Protein AF-A0A552LF40-F1 (afdb_monomer_lite)

pLDDT: mean 74.46, std 17.03, range [35.78, 93.19]

Organism: NCBI:txid2486241

Structure (mmCIF, N/CA/C/O backbone):
data_AF-A0A552LF40-F1
#
_entry.id   AF-A0A552LF40-F1
#
loop_
_atom_site.group_PDB
_atom_site.id
_atom_site.type_symbol
_atom_site.label_atom_id
_atom_site.label_alt_id
_atom_site.label_comp_id
_atom_site.label_asym_id
_atom_site.label_entity_id
_atom_site.label_seq_id
_atom_site.pdbx_PDB_ins_code
_atom_site.Cartn_x
_atom_site.Cartn_y
_atom_site.Cartn_z
_atom_site.occupancy
_atom_site.B_iso_or_equiv
_atom_site.auth_seq_id
_atom_site.auth_comp_id
_atom_site.auth_asym_id
_atom_site.auth_atom_id
_atom_site.pdbx_PDB_model_num
ATOM 1 N N . MET A 1 1 ? 3.135 31.737 5.425 1.00 36.34 1 MET A N 1
ATOM 2 C CA . MET A 1 1 ? 2.781 30.949 4.225 1.00 36.34 1 MET A CA 1
ATOM 3 C C . MET A 1 1 ? 3.797 29.819 4.125 1.00 36.34 1 MET A C 1
ATOM 5 O O . MET A 1 1 ? 4.927 30.068 3.729 1.00 36.34 1 MET A O 1
ATOM 9 N N . LEU A 1 2 ? 3.469 28.632 4.640 1.00 35.78 2 LEU A N 1
ATOM 10 C CA . LEU A 1 2 ? 4.393 27.494 4.653 1.00 35.78 2 LEU A CA 1
ATOM 11 C C . LEU A 1 2 ? 4.294 26.787 3.301 1.00 35.78 2 LEU A C 1
ATOM 13 O O . LEU A 1 2 ? 3.262 26.206 2.978 1.00 35.78 2 LEU A O 1
ATOM 17 N N . LYS A 1 3 ? 5.347 26.907 2.490 1.00 39.12 3 LYS A N 1
ATOM 18 C CA . LYS A 1 3 ? 5.505 26.120 1.268 1.00 39.12 3 LYS A CA 1
ATOM 19 C C . LYS A 1 3 ? 5.848 24.691 1.688 1.00 39.12 3 LYS A C 1
ATOM 21 O O . LYS A 1 3 ? 6.871 24.481 2.332 1.00 39.12 3 LYS A O 1
ATOM 26 N N . GLY A 1 4 ? 4.974 23.739 1.369 1.00 41.00 4 GLY A N 1
ATOM 27 C CA . GLY A 1 4 ? 5.291 22.319 1.484 1.00 41.00 4 GLY A CA 1
ATOM 28 C C . GLY A 1 4 ? 6.413 21.968 0.508 1.00 41.00 4 GLY A C 1
ATOM 29 O O . GLY A 1 4 ? 6.398 22.415 -0.638 1.00 41.00 4 GLY A O 1
ATOM 30 N N . PHE A 1 5 ? 7.402 21.215 0.977 1.00 50.34 5 PHE A N 1
ATOM 31 C CA . PHE A 1 5 ? 8.468 20.671 0.145 1.00 50.34 5 PHE A CA 1
ATOM 32 C C . PHE A 1 5 ? 8.112 19.222 -0.188 1.00 50.34 5 PHE A C 1
ATOM 34 O O . PHE A 1 5 ? 7.929 18.418 0.722 1.00 50.34 5 PHE A O 1
ATOM 41 N N . TYR A 1 6 ? 8.026 18.888 -1.475 1.00 45.06 6 TYR A N 1
ATOM 42 C CA . TYR A 1 6 ? 7.965 17.499 -1.926 1.00 45.06 6 TYR A CA 1
ATOM 43 C C . TYR A 1 6 ? 9.402 17.017 -2.164 1.00 45.06 6 TYR A C 1
ATOM 45 O O . TYR A 1 6 ? 10.131 17.610 -2.958 1.00 45.06 6 TYR A O 1
ATOM 53 N N . HIS A 1 7 ? 9.834 15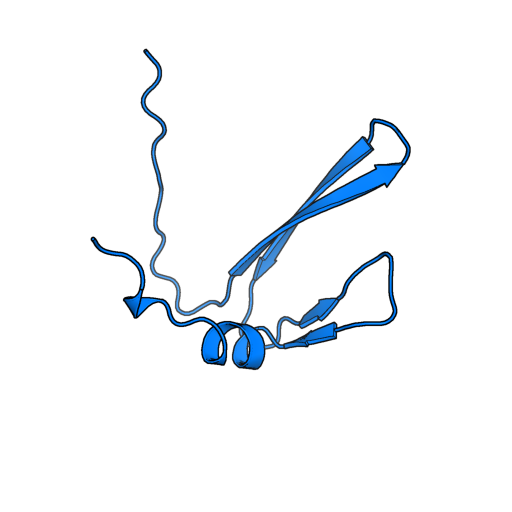.985 -1.435 1.00 43.25 7 HIS A N 1
ATOM 54 C CA . HIS A 1 7 ? 11.142 15.349 -1.603 1.00 43.25 7 HIS A CA 1
ATOM 55 C C . HIS A 1 7 ? 10.965 14.060 -2.410 1.00 43.25 7 HIS A C 1
ATOM 57 O O . HIS A 1 7 ? 10.359 13.110 -1.923 1.00 43.25 7 HIS A O 1
ATOM 63 N N . TYR A 1 8 ? 11.481 14.030 -3.640 1.00 44.28 8 TYR A N 1
ATOM 64 C CA . TYR A 1 8 ? 11.520 12.827 -4.470 1.00 44.28 8 TYR A CA 1
ATOM 65 C C . TYR A 1 8 ? 12.894 12.166 -4.327 1.00 44.28 8 TYR A C 1
ATOM 67 O O . TYR A 1 8 ? 13.899 12.729 -4.765 1.00 44.28 8 TYR A O 1
ATOM 75 N N . SER A 1 9 ? 12.954 10.985 -3.710 1.00 43.59 9 SER A N 1
ATOM 76 C CA . SER A 1 9 ? 14.147 10.141 -3.742 1.00 43.59 9 SER A CA 1
ATOM 77 C C . SER A 1 9 ? 14.003 9.124 -4.875 1.00 43.59 9 SER A C 1
ATOM 79 O O . SER A 1 9 ? 13.124 8.267 -4.872 1.00 43.59 9 SER A O 1
ATOM 81 N N . ALA A 1 10 ? 14.880 9.233 -5.874 1.00 42.59 10 ALA A N 1
ATOM 82 C CA . ALA A 1 10 ? 15.020 8.235 -6.922 1.00 42.59 10 ALA A CA 1
ATOM 83 C C . ALA A 1 10 ? 15.607 6.954 -6.310 1.00 42.59 10 ALA A C 1
ATOM 85 O O . ALA A 1 10 ? 16.820 6.785 -6.207 1.00 42.59 10 ALA A O 1
ATOM 86 N N . SER A 1 11 ? 14.734 6.064 -5.863 1.00 49.97 11 SER A N 1
ATOM 87 C CA . SER A 1 11 ? 15.061 4.675 -5.574 1.00 49.97 11 SER A CA 1
ATOM 88 C C . SER A 1 11 ? 14.125 3.824 -6.432 1.00 49.97 11 SER A C 1
ATOM 90 O O . SER A 1 11 ? 12.943 4.158 -6.494 1.00 49.97 11 SER A O 1
ATOM 92 N N . PRO A 1 12 ? 14.576 2.737 -7.084 1.00 56.16 12 PRO A N 1
ATOM 93 C CA . PRO A 1 12 ? 13.716 1.844 -7.881 1.00 56.16 12 PRO A CA 1
ATOM 94 C C . PRO A 1 12 ? 12.737 1.032 -7.009 1.00 56.16 12 PRO A C 1
ATOM 96 O O . PRO A 1 12 ? 12.244 -0.023 -7.390 1.00 56.16 12 PRO A O 1
ATOM 99 N N . SER A 1 13 ? 12.486 1.509 -5.796 1.00 65.19 13 SER A N 1
ATOM 100 C CA . SER A 1 13 ? 11.780 0.816 -4.746 1.00 65.19 13 SER A CA 1
ATOM 101 C C . SER A 1 13 ? 10.331 1.266 -4.780 1.00 65.19 13 SER A C 1
ATOM 103 O O . SER A 1 13 ? 10.036 2.419 -4.472 1.00 65.19 13 SER A O 1
ATOM 105 N N . TYR A 1 14 ? 9.424 0.358 -5.136 1.00 77.00 14 TYR A N 1
ATOM 106 C CA . TYR A 1 14 ? 7.994 0.582 -4.962 1.00 77.00 14 TYR A CA 1
ATOM 107 C C . TYR A 1 14 ? 7.716 1.011 -3.520 1.00 77.00 14 TYR A C 1
ATOM 109 O O . TYR A 1 14 ? 8.189 0.351 -2.589 1.00 77.00 14 TYR A O 1
ATOM 117 N N . SER A 1 15 ? 6.966 2.095 -3.331 1.00 80.75 15 SER A N 1
ATOM 118 C CA . SER A 1 15 ? 6.686 2.656 -2.013 1.00 80.75 15 SER A CA 1
ATOM 119 C C . SER A 1 15 ? 5.234 3.105 -1.903 1.00 80.75 15 SER A C 1
ATOM 121 O O . SER A 1 15 ? 4.685 3.759 -2.784 1.00 80.75 15 SER A O 1
ATOM 123 N N . VAL A 1 16 ? 4.584 2.740 -0.805 1.00 82.31 16 VAL A N 1
ATOM 124 C CA . VAL A 1 16 ? 3.213 3.154 -0.508 1.00 82.31 16 VAL A CA 1
ATOM 125 C C . VAL A 1 16 ? 3.182 3.708 0.900 1.00 82.31 16 VAL A C 1
ATOM 127 O O . VAL A 1 16 ? 3.584 3.049 1.860 1.00 82.31 16 VAL A O 1
ATOM 130 N N . GLU A 1 17 ? 2.659 4.920 1.007 1.00 87.62 17 GLU A N 1
ATOM 131 C CA . GLU A 1 17 ? 2.281 5.531 2.269 1.00 87.62 17 GLU A CA 1
ATOM 132 C C . GLU A 1 17 ? 0.796 5.258 2.512 1.00 87.62 17 GLU A C 1
ATOM 134 O O . GLU A 1 17 ? -0.060 5.6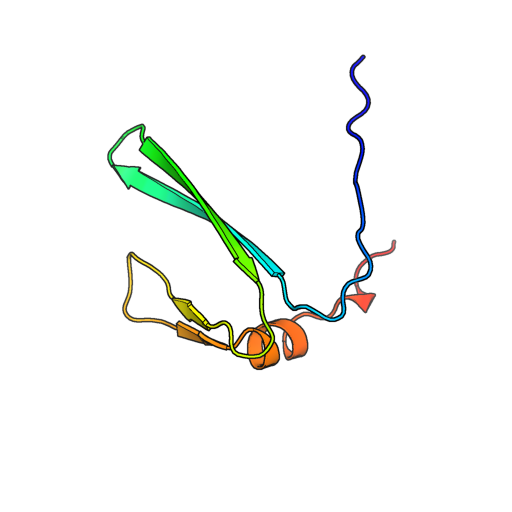04 1.694 1.00 87.62 17 GLU A O 1
ATOM 139 N N . ARG A 1 18 ? 0.480 4.592 3.623 1.00 82.88 18 ARG A N 1
ATOM 140 C CA . ARG A 1 18 ? -0.888 4.192 3.951 1.00 82.88 18 ARG A CA 1
ATOM 141 C C . ARG A 1 18 ? -1.342 4.831 5.249 1.00 82.88 18 ARG A C 1
ATOM 143 O O . ARG A 1 18 ? -0.723 4.639 6.289 1.00 82.88 18 ARG A O 1
ATOM 150 N N . TYR A 1 19 ? -2.516 5.449 5.186 1.00 85.31 19 TYR A N 1
ATOM 151 C CA . TYR A 1 19 ? -3.246 5.980 6.329 1.00 85.31 19 TYR A CA 1
ATOM 152 C C . TYR A 1 19 ? -4.461 5.103 6.609 1.00 85.31 19 TYR A C 1
ATOM 154 O O . TYR A 1 19 ? -5.278 4.872 5.716 1.00 85.31 19 TYR A O 1
ATOM 162 N N . TYR A 1 20 ? -4.606 4.607 7.833 1.00 81.50 20 TYR A N 1
ATOM 163 C CA . TYR A 1 20 ? -5.776 3.813 8.207 1.00 81.50 20 TYR A CA 1
ATOM 164 C C . TYR A 1 20 ? -6.185 4.056 9.656 1.00 81.50 20 TYR A C 1
ATOM 166 O O . TYR A 1 20 ? -5.358 4.274 10.543 1.00 81.50 20 TYR A O 1
ATOM 174 N N . LYS A 1 21 ? -7.500 4.036 9.878 1.00 83.44 21 LYS A N 1
ATOM 175 C CA . LYS A 1 21 ? -8.114 4.232 11.187 1.00 83.44 21 LYS A CA 1
ATOM 176 C C . LYS A 1 21 ? -8.117 2.896 11.930 1.00 83.44 21 LYS A C 1
ATOM 178 O O . LYS A 1 21 ? -8.735 1.943 11.462 1.00 83.44 21 LYS A O 1
ATOM 183 N N . GLN A 1 22 ? -7.424 2.814 13.064 1.00 74.06 22 GLN A N 1
ATOM 184 C CA . GLN A 1 22 ? -7.388 1.594 13.881 1.00 74.06 22 GLN A CA 1
ATOM 185 C C . GLN A 1 22 ? -8.558 1.550 14.878 1.00 74.06 22 GLN A C 1
ATOM 187 O O . GLN A 1 22 ? -9.125 0.488 15.126 1.00 74.06 22 GLN A O 1
ATOM 192 N N . LYS A 1 23 ? -8.922 2.709 15.438 1.00 76.62 23 LYS A N 1
ATOM 193 C CA . LYS A 1 23 ? -10.028 2.931 16.386 1.00 76.62 23 LYS A CA 1
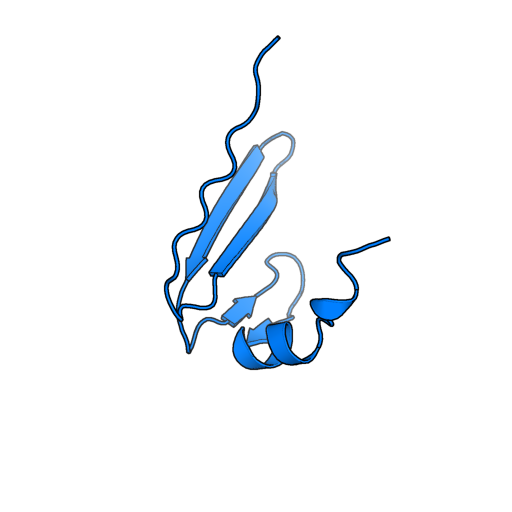ATOM 194 C C . LYS A 1 23 ? -10.582 4.339 16.197 1.00 76.62 23 LYS A C 1
ATOM 196 O O . LYS A 1 23 ? -9.988 5.138 15.470 1.00 76.62 23 LYS A O 1
ATOM 201 N N . ASP A 1 24 ? -11.695 4.659 16.853 1.00 77.62 24 ASP A N 1
ATOM 202 C CA . ASP A 1 24 ? -12.170 6.042 16.910 1.00 77.62 24 ASP A CA 1
ATOM 203 C C . ASP A 1 24 ? -11.049 6.985 17.369 1.00 77.62 24 ASP A C 1
ATOM 205 O O . ASP A 1 24 ? -10.340 6.707 18.331 1.00 77.62 24 ASP A O 1
ATOM 209 N N . ASP A 1 25 ? -10.823 8.023 16.560 1.00 79.38 25 ASP A N 1
ATOM 210 C CA . ASP A 1 25 ? -9.761 9.029 16.685 1.00 79.38 25 ASP A CA 1
ATOM 211 C C . ASP A 1 25 ? -8.301 8.538 16.709 1.00 79.38 25 ASP A C 1
ATOM 213 O O . ASP A 1 25 ? -7.396 9.309 17.028 1.00 79.38 25 ASP A O 1
ATOM 217 N N . GLN A 1 26 ? -8.028 7.299 16.281 1.00 80.94 26 GLN A N 1
ATOM 218 C CA . GLN A 1 26 ? -6.663 6.782 16.134 1.00 80.94 26 GLN A CA 1
ATOM 219 C C . GLN A 1 26 ? -6.335 6.444 14.676 1.00 80.94 26 GLN A C 1
ATOM 221 O O . GLN A 1 26 ? -6.792 5.433 14.135 1.00 80.94 26 GLN A O 1
ATOM 226 N N . TRP A 1 27 ? -5.493 7.276 14.065 1.00 83.00 27 TRP A N 1
ATOM 227 C CA . TRP A 1 27 ? -4.924 7.056 12.737 1.00 83.00 27 TRP A CA 1
ATOM 228 C C . TRP A 1 27 ? -3.502 6.519 12.848 1.00 83.00 27 TRP A C 1
ATOM 230 O O . TRP A 1 27 ? -2.702 7.029 13.633 1.00 83.00 27 TRP A O 1
ATOM 240 N N . LEU A 1 28 ? -3.193 5.502 12.050 1.00 84.69 28 LEU A N 1
ATOM 241 C CA . LEU A 1 28 ? -1.841 4.995 11.866 1.00 84.69 28 LEU A CA 1
ATOM 242 C C . LEU A 1 28 ? -1.348 5.320 10.462 1.00 84.69 28 LEU A C 1
ATOM 244 O O . LEU A 1 28 ? -2.135 5.369 9.511 1.00 84.69 28 LEU A O 1
ATOM 248 N N . ILE A 1 29 ? -0.040 5.540 10.376 1.00 83.44 29 ILE A N 1
ATOM 249 C CA . ILE A 1 29 ? 0.679 5.804 9.137 1.00 83.44 29 ILE A CA 1
ATOM 250 C C . ILE A 1 29 ? 1.730 4.712 8.997 1.00 83.44 29 ILE A C 1
ATOM 252 O O . ILE A 1 29 ? 2.594 4.579 9.864 1.00 83.44 29 ILE A O 1
ATOM 256 N N . ASP A 1 30 ? 1.651 3.963 7.902 1.00 83.56 30 ASP A N 1
ATOM 257 C CA . ASP A 1 30 ? 2.650 2.967 7.539 1.00 83.56 30 ASP A CA 1
ATOM 258 C C . ASP A 1 30 ? 3.358 3.382 6.254 1.00 83.56 30 ASP A C 1
ATOM 260 O O . ASP A 1 30 ? 2.722 3.799 5.282 1.00 83.56 30 ASP A O 1
ATOM 264 N N . PHE A 1 31 ? 4.674 3.189 6.241 1.00 83.56 31 PHE A N 1
ATOM 265 C CA . PHE A 1 31 ? 5.514 3.346 5.062 1.00 83.56 31 PHE A CA 1
ATOM 266 C C . PHE A 1 31 ? 5.988 1.961 4.642 1.00 83.56 31 PHE A C 1
ATOM 268 O O . PHE A 1 31 ? 6.803 1.332 5.319 1.00 83.56 31 PHE A O 1
ATOM 275 N N . LEU A 1 32 ? 5.434 1.464 3.545 1.00 84.62 32 LEU A N 1
ATOM 276 C CA . LEU A 1 32 ? 5.780 0.169 2.978 1.00 84.62 32 LEU A CA 1
ATOM 277 C C . LEU A 1 32 ? 6.668 0.403 1.762 1.00 84.62 32 LEU A C 1
ATOM 279 O O . LEU A 1 32 ? 6.296 1.177 0.883 1.00 84.62 32 LEU A O 1
ATOM 283 N N . THR A 1 33 ? 7.809 -0.280 1.700 1.00 84.12 33 THR A N 1
ATOM 284 C CA . THR A 1 33 ? 8.766 -0.136 0.597 1.00 84.12 33 THR A CA 1
ATOM 285 C C . THR A 1 33 ? 9.374 -1.485 0.236 1.00 84.12 33 THR A C 1
ATOM 287 O O . THR A 1 33 ? 9.778 -2.237 1.123 1.00 84.12 33 THR A O 1
ATOM 290 N N . GLY A 1 34 ? 9.485 -1.781 -1.059 1.00 83.50 34 GLY A N 1
ATOM 291 C CA . GLY A 1 34 ? 10.239 -2.930 -1.567 1.00 83.50 34 GLY A CA 1
ATOM 292 C C . GLY A 1 34 ? 9.629 -3.584 -2.806 1.00 83.50 34 GLY A C 1
ATOM 293 O O . GLY A 1 34 ? 8.429 -3.509 -3.044 1.00 83.50 34 GLY A O 1
ATOM 294 N N . GLU A 1 35 ? 10.462 -4.279 -3.581 1.00 82.38 35 GLU A N 1
ATOM 295 C CA . GLU A 1 35 ? 10.052 -4.956 -4.826 1.00 82.38 35 GLU A CA 1
ATOM 296 C C . GLU A 1 35 ? 9.046 -6.087 -4.620 1.00 82.38 35 GLU A C 1
ATOM 298 O O . GLU A 1 35 ? 8.185 -6.302 -5.467 1.00 82.38 35 GLU A O 1
ATOM 303 N N . ASN A 1 36 ? 9.123 -6.775 -3.481 1.00 85.06 36 ASN A N 1
ATOM 304 C CA . ASN A 1 36 ? 8.214 -7.862 -3.115 1.00 85.06 36 ASN A CA 1
ATOM 305 C C . ASN A 1 36 ? 7.170 -7.417 -2.077 1.00 85.06 36 ASN A C 1
ATOM 307 O O . ASN A 1 36 ? 6.575 -8.256 -1.400 1.00 85.06 36 ASN A O 1
ATOM 311 N N . ALA A 1 37 ? 6.984 -6.104 -1.894 1.00 86.75 37 ALA A N 1
ATOM 312 C CA . ALA A 1 37 ? 6.019 -5.583 -0.939 1.00 86.75 37 ALA A CA 1
ATOM 313 C C . ALA A 1 37 ? 4.583 -5.885 -1.392 1.00 86.75 37 ALA A C 1
ATOM 315 O O . ALA A 1 37 ? 4.247 -5.829 -2.578 1.00 86.75 37 ALA A O 1
ATOM 316 N N . VAL A 1 38 ? 3.729 -6.201 -0.420 1.00 89.81 38 VAL A N 1
ATOM 317 C CA . VAL A 1 38 ? 2.309 -6.495 -0.619 1.00 89.81 38 VAL A CA 1
ATOM 318 C C . VAL A 1 38 ? 1.498 -5.512 0.213 1.00 89.81 38 VAL A C 1
ATOM 320 O O . VAL A 1 38 ? 1.716 -5.368 1.416 1.00 89.81 38 VAL A O 1
ATOM 323 N N . LEU A 1 39 ? 0.551 -4.831 -0.426 1.00 88.62 39 LEU A N 1
ATOM 324 C CA . LEU A 1 39 ? -0.437 -4.007 0.254 1.00 88.62 39 LEU A CA 1
ATOM 325 C C . LEU A 1 39 ? -1.584 -4.918 0.682 1.00 88.62 39 LEU A C 1
ATOM 327 O O . LEU A 1 39 ? -2.305 -5.424 -0.171 1.00 88.62 39 LEU A O 1
ATOM 331 N N . GLN A 1 40 ? -1.772 -5.096 1.987 1.00 89.88 40 GLN A N 1
ATOM 332 C CA . GLN A 1 40 ? -2.915 -5.811 2.560 1.00 89.88 40 GLN A CA 1
ATOM 333 C C . GLN A 1 40 ? -3.852 -4.823 3.255 1.00 89.88 40 GLN A C 1
ATOM 335 O O . GLN A 1 40 ? -3.391 -3.984 4.027 1.00 89.88 40 GLN A O 1
ATOM 340 N N . LEU A 1 41 ? -5.159 -4.901 3.015 1.00 85.06 41 LEU A N 1
ATOM 341 C CA . LEU A 1 41 ? -6.122 -4.077 3.747 1.00 85.06 41 LEU A CA 1
ATOM 342 C C . LEU A 1 41 ? -6.402 -4.686 5.124 1.00 85.06 41 LEU A C 1
ATOM 344 O O . LEU A 1 41 ? -6.558 -5.890 5.266 1.00 85.06 41 LEU A O 1
ATOM 348 N N . VAL A 1 42 ? -6.465 -3.844 6.156 1.00 82.00 42 VAL A N 1
ATOM 349 C CA . VAL A 1 42 ? -6.660 -4.314 7.542 1.00 82.00 42 VAL A CA 1
ATOM 350 C C . VAL A 1 42 ? -8.125 -4.674 7.818 1.00 82.00 42 VAL A C 1
ATOM 352 O O . VAL A 1 42 ? -8.414 -5.513 8.663 1.00 82.00 42 VAL A O 1
ATOM 355 N N . SER A 1 43 ? -9.061 -4.035 7.115 1.00 81.50 43 SER A N 1
ATOM 356 C CA . SER A 1 43 ? -10.502 -4.182 7.342 1.00 81.50 43 SER A CA 1
ATOM 357 C C . SER A 1 43 ? -11.163 -5.292 6.524 1.00 81.50 43 SER A C 1
ATOM 359 O O . SER A 1 43 ? -12.285 -5.683 6.841 1.00 81.50 43 SER A O 1
ATOM 361 N N . VAL A 1 44 ? -10.511 -5.775 5.466 1.00 86.38 44 VAL A N 1
ATOM 362 C CA . VAL A 1 44 ? -11.059 -6.765 4.529 1.00 86.38 44 VAL A CA 1
ATOM 363 C C . VAL A 1 44 ? -9.963 -7.729 4.096 1.00 86.38 44 VAL A C 1
ATOM 365 O O . VAL A 1 44 ? -8.806 -7.331 3.990 1.00 86.38 44 VAL A O 1
ATOM 368 N N . ASP A 1 45 ? -10.329 -8.980 3.812 1.00 91.62 45 ASP A N 1
ATOM 369 C CA . ASP A 1 45 ? -9.394 -9.992 3.312 1.00 91.62 45 ASP A CA 1
ATOM 370 C C . ASP A 1 45 ? -9.045 -9.722 1.841 1.00 91.62 45 ASP A C 1
ATOM 372 O O . ASP A 1 45 ? -9.632 -10.271 0.907 1.00 91.62 45 ASP A O 1
ATOM 376 N N . TRP A 1 46 ? -8.151 -8.757 1.641 1.00 89.94 46 TRP A N 1
ATOM 377 C CA . TRP A 1 46 ? -7.719 -8.294 0.333 1.00 89.94 46 TRP A CA 1
ATOM 378 C C . TRP A 1 46 ? -6.246 -7.908 0.359 1.00 89.94 46 TRP A C 1
ATOM 380 O O . TRP A 1 46 ? -5.779 -7.231 1.283 1.00 89.94 46 TRP A O 1
ATOM 390 N N . GLN A 1 47 ? -5.531 -8.283 -0.699 1.00 93.19 47 GLN A N 1
ATOM 391 C CA . GLN A 1 47 ? -4.126 -7.951 -0.882 1.00 93.19 47 GLN A CA 1
ATOM 392 C C . GLN A 1 47 ? -3.758 -7.767 -2.359 1.00 93.19 47 GLN A C 1
ATOM 394 O O . GLN A 1 47 ? -4.378 -8.359 -3.244 1.00 93.19 47 GLN A O 1
ATOM 399 N N . ILE A 1 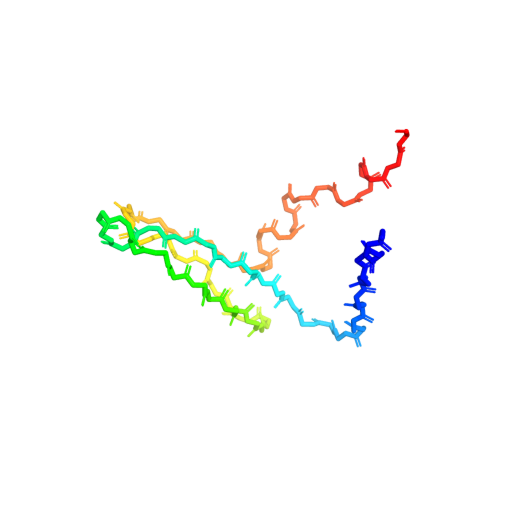48 ? -2.710 -6.986 -2.620 1.00 91.62 48 ILE A N 1
ATOM 400 C CA . ILE A 1 48 ? -2.120 -6.789 -3.950 1.00 91.62 48 ILE A CA 1
ATOM 401 C C . ILE A 1 48 ? -0.602 -6.607 -3.833 1.00 91.62 48 ILE A C 1
ATOM 403 O O . ILE A 1 48 ? -0.128 -5.961 -2.897 1.00 91.62 48 ILE A O 1
ATOM 407 N N . SER A 1 49 ? 0.177 -7.155 -4.769 1.00 91.88 49 SER A N 1
ATOM 408 C CA . SER A 1 49 ? 1.611 -6.857 -4.838 1.00 91.88 49 SER A CA 1
ATOM 409 C C . SER A 1 49 ? 1.841 -5.422 -5.321 1.00 91.88 49 SER A C 1
ATOM 411 O O . SER A 1 49 ? 1.039 -4.867 -6.074 1.00 91.88 49 SE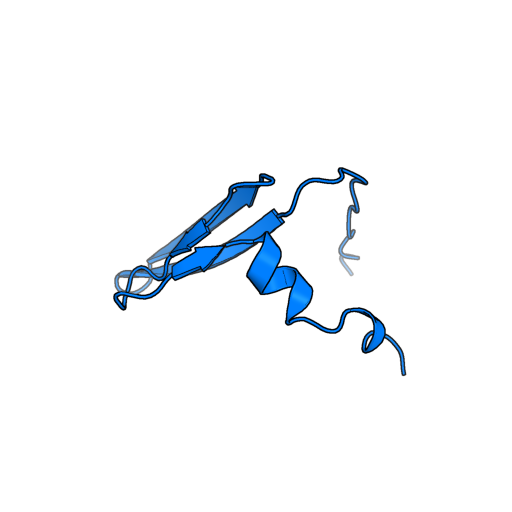R A O 1
ATOM 413 N N . PHE A 1 50 ? 2.942 -4.797 -4.912 1.00 88.62 50 PHE A N 1
ATOM 414 C CA . PHE A 1 50 ? 3.256 -3.444 -5.373 1.00 88.62 50 PHE A CA 1
ATOM 415 C C . PHE A 1 50 ? 3.547 -3.415 -6.879 1.00 88.62 50 PHE A C 1
ATOM 417 O O . PHE A 1 50 ? 3.177 -2.457 -7.550 1.00 88.62 50 PHE A O 1
ATOM 424 N N . GLN A 1 51 ? 4.110 -4.493 -7.428 1.00 88.12 51 GLN A N 1
ATOM 425 C CA . GLN A 1 51 ? 4.331 -4.642 -8.868 1.00 88.12 51 GLN A CA 1
ATOM 426 C C . GLN A 1 51 ? 3.007 -4.576 -9.643 1.00 88.12 51 GLN A C 1
ATOM 428 O O . GLN A 1 51 ? 2.864 -3.767 -10.560 1.00 88.12 51 GLN A O 1
ATOM 433 N N . ASP A 1 52 ? 2.003 -5.350 -9.219 1.00 89.62 52 ASP A N 1
ATOM 434 C CA . ASP A 1 52 ? 0.676 -5.348 -9.849 1.00 89.62 52 ASP A CA 1
ATOM 435 C C . ASP A 1 52 ? -0.055 -4.018 -9.643 1.00 89.62 52 ASP A C 1
ATOM 437 O O . ASP A 1 52 ? -0.782 -3.555 -10.524 1.00 89.62 52 ASP A O 1
ATOM 441 N N . LEU A 1 53 ? 0.107 -3.404 -8.465 1.00 87.69 53 LEU A N 1
ATOM 442 C CA . LEU A 1 53 ? -0.499 -2.114 -8.145 1.00 87.69 53 LEU A CA 1
ATOM 443 C C . LEU A 1 53 ? -0.003 -1.035 -9.111 1.00 87.69 53 LEU A C 1
ATOM 445 O O . LEU A 1 53 ? -0.816 -0.343 -9.718 1.00 87.69 53 LEU A O 1
ATOM 449 N N . TYR A 1 54 ? 1.312 -0.926 -9.291 1.00 84.69 54 TYR A N 1
ATOM 450 C CA . TYR A 1 54 ? 1.913 0.090 -10.153 1.00 84.69 54 TYR A CA 1
ATOM 451 C C . TYR A 1 54 ? 1.635 -0.152 -11.639 1.00 84.69 54 TYR A C 1
ATOM 453 O O . TYR A 1 54 ? 1.477 0.812 -12.375 1.00 84.69 54 TYR A O 1
ATOM 461 N N . GLN A 1 55 ? 1.489 -1.403 -12.090 1.00 85.75 55 GLN A N 1
ATOM 462 C CA . GLN A 1 55 ? 1.063 -1.689 -13.469 1.00 85.75 55 GLN A CA 1
ATOM 463 C C . GLN A 1 55 ? -0.373 -1.245 -13.775 1.00 85.75 55 GLN A C 1
ATOM 465 O O . GLN A 1 55 ? -0.719 -1.012 -14.932 1.00 85.75 55 GLN A O 1
ATOM 470 N N . ARG A 1 56 ? -1.231 -1.153 -12.754 1.00 84.88 56 ARG A N 1
ATOM 471 C CA . ARG A 1 56 ? -2.637 -0.748 -12.900 1.00 84.88 56 ARG A CA 1
ATOM 472 C C . ARG A 1 56 ? -2.845 0.758 -12.797 1.00 84.88 56 ARG A C 1
ATOM 474 O O . ARG A 1 56 ? -3.908 1.243 -13.181 1.00 84.88 56 ARG A O 1
ATOM 481 N N . VAL A 1 57 ? -1.867 1.490 -12.271 1.00 80.56 57 VAL A N 1
ATOM 482 C CA . VAL A 1 57 ? -1.917 2.947 -12.168 1.00 80.56 57 VAL A CA 1
ATOM 483 C C . VAL A 1 57 ? -1.259 3.536 -13.406 1.00 80.56 57 VAL A C 1
ATOM 485 O O . VAL A 1 57 ? -0.077 3.331 -13.656 1.00 80.56 57 VAL A O 1
ATOM 488 N N . ASN A 1 58 ? -2.030 4.292 -14.184 1.00 76.62 58 ASN A N 1
ATOM 489 C CA . ASN A 1 58 ? -1.459 5.075 -15.266 1.00 76.62 58 ASN A CA 1
ATOM 490 C C . ASN A 1 58 ? -0.884 6.378 -14.693 1.00 76.62 58 ASN A C 1
ATOM 492 O O . ASN A 1 58 ? -1.626 7.326 -14.432 1.00 76.62 58 ASN A O 1
ATOM 496 N N . PHE A 1 59 ? 0.430 6.404 -14.474 1.00 71.19 59 PHE A N 1
ATOM 497 C CA . PHE A 1 59 ? 1.136 7.585 -13.972 1.00 71.19 59 PHE A CA 1
ATOM 498 C C . PHE A 1 59 ? 1.282 8.691 -15.028 1.00 71.19 59 PHE A C 1
ATOM 500 O O . PHE A 1 59 ? 1.523 9.838 -14.661 1.00 71.19 59 PHE A O 1
ATOM 507 N N . ASP A 1 60 ? 1.048 8.387 -16.310 1.00 73.81 60 ASP A N 1
ATOM 508 C CA . ASP A 1 60 ? 1.099 9.366 -17.404 1.00 73.81 60 ASP A CA 1
ATOM 509 C C . ASP A 1 60 ? -0.147 10.273 -17.451 1.00 73.81 60 ASP A C 1
ATOM 511 O O . ASP A 1 60 ? -0.206 11.213 -18.237 1.00 73.81 60 ASP A O 1
AT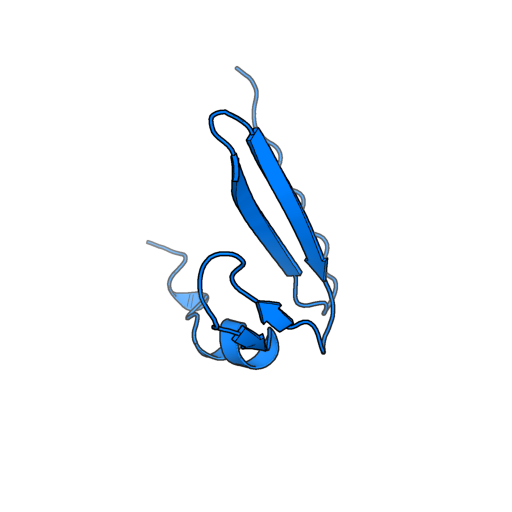OM 515 N N . LEU A 1 61 ? -1.155 10.028 -16.602 1.00 63.34 61 LEU A N 1
ATOM 516 C CA . LEU A 1 61 ? -2.323 10.910 -16.448 1.00 63.34 61 LEU A CA 1
ATOM 517 C C . LEU A 1 61 ? -2.040 12.149 -15.580 1.00 63.34 61 LEU A C 1
ATOM 519 O O . LEU A 1 61 ? -2.932 12.972 -15.371 1.00 63.34 61 LEU A O 1
ATOM 523 N N . ALA A 1 62 ? -0.819 12.296 -15.068 1.00 62.22 62 ALA A N 1
ATOM 524 C CA . ALA A 1 62 ? -0.396 13.462 -14.308 1.00 62.22 62 ALA A CA 1
ATOM 525 C C . ALA A 1 62 ? 0.160 14.556 -15.236 1.00 62.22 62 ALA A C 1
ATOM 527 O O . ALA A 1 62 ? 1.361 14.779 -15.240 1.00 62.22 62 ALA A O 1
ATOM 528 N N . GLU A 1 63 ? -0.709 15.210 -16.016 1.00 55.38 63 GLU A N 1
ATOM 529 C CA . GLU A 1 63 ? -0.587 16.619 -16.445 1.00 55.38 63 GLU A CA 1
ATOM 530 C C . GLU A 1 63 ? -1.742 17.009 -17.389 1.00 55.38 63 GLU A C 1
ATOM 532 O O . GLU A 1 63 ? -1.780 16.610 -18.553 1.00 55.38 63 GLU A O 1
ATOM 537 N N . THR A 1 64 ? -2.681 17.833 -16.910 1.00 44.72 64 THR A N 1
ATOM 538 C CA . THR A 1 64 ? -3.275 18.943 -17.684 1.00 44.72 64 THR A CA 1
ATOM 539 C C . THR A 1 64 ? -3.776 20.023 -16.732 1.00 44.72 64 THR A C 1
ATOM 541 O O . THR A 1 64 ? -4.378 19.657 -15.697 1.00 44.72 64 THR A O 1
#

Sequence (64 aa):
MLKGFYHYSASPSYSVERYYKQKDDQWLIDFLTGENAVLQLVSVDWQISFQDLYQRVNFDLAET

Radius of gyration: 14.66 Å; chains: 1; bounding box: 27×41×35 Å

Secondary structure (DSSP, 8-state):
--PPPP-----S--EEEEEEEEETTEEEEEEEESTT-EEE-SSSS-EEEHHHHHHHS-GGG---

Foldseek 3Di:
DDDDDDDDDPDPKQWDWDWDDPDVVDIDIDIFIHQQTKDADPVDGDIDGSVVVVVPDDPVPPDD